Protein AF-A0A9D0YGA4-F1 (afdb_monomer)

Sequence (147 aa):
MKQFTLVFFCALLLTGCNDEKNQYQEYVFNLMKSDQDLIDYSLDPDETTQCIVDTSGKKMPGLFSWDPRRAPIYMGYTDLIKFKLYVSELSGHAAEKDDPNKKLSTLRETFGSAQALADAHRNFSESVLACFESLTSKTDPDNERLL

Foldseek 3Di:
DPVVVVVVVVVVVQPLQVVLLVLLLVLQLVLLVPDVLCVVLVPDSNQLSVQLSVQLQVPDDDPDSSGNVCSLVSVLSSLVSVLVVVVVVVVVPDDDDDDNVVSVVVSCVSLPHPVSSVVSVVSSVVSSVVSSVVRSCVVDPVNVVVD

pLDDT: mean 83.73, std 16.06, range [41.56, 98.12]

Radius of gyration: 18.67 Å; Cα contacts (8 Å, |Δi|>4): 99; chains: 1; bounding box: 53×41×50 Å

Solvent-accessible surface area (backbone atoms only — not comparable to full-atom values): 8342 Å² total; per-residue (Å²): 143,72,70,67,65,57,57,57,57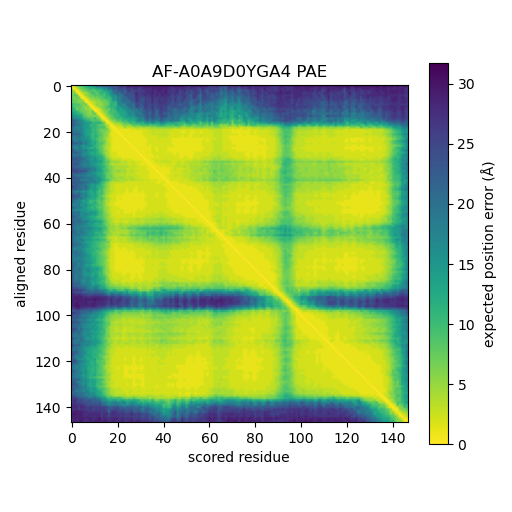,58,59,64,69,66,55,74,35,56,56,33,48,50,51,27,42,53,47,44,34,58,50,47,70,71,35,63,65,42,60,76,68,68,53,59,54,67,63,50,31,51,42,26,51,53,49,32,50,72,75,47,77,65,94,51,96,82,34,66,78,32,25,67,53,29,46,44,51,35,52,52,45,54,48,51,52,53,53,61,50,47,76,69,82,72,64,91,85,74,61,69,67,58,54,51,50,53,48,25,58,67,47,72,30,68,64,49,38,50,52,51,51,48,44,45,52,54,18,47,51,53,36,51,56,57,51,53,59,68,69,36,73,76,57,68,76,77,115

Secondary structure (DSSP, 8-state):
--SHHHHHHHHHTTSTTHHHHHHHHHHHHHHHHT-HHHHHTT--HHHHHHHHHHHHHHTSSSSSTT-GGGHHHHHHHHHHHHHHHHHHHHTTS---SS-HHHHHHHHHHHTSSHHHHHHHHHHHHHHHHHHHHHHHHHH-TTTGGG-

Structure (mmCIF, N/CA/C/O backbone):
data_AF-A0A9D0YGA4-F1
#
_entry.id   AF-A0A9D0YGA4-F1
#
loop_
_atom_site.group_PDB
_atom_site.id
_atom_site.type_symbol
_atom_site.label_atom_id
_atom_site.label_alt_id
_atom_site.label_comp_id
_atom_site.label_asym_id
_atom_site.label_entity_id
_atom_site.label_seq_id
_atom_site.pdbx_PDB_ins_code
_atom_site.Cartn_x
_atom_site.Cartn_y
_atom_site.Cartn_z
_atom_site.occupancy
_atom_site.B_iso_or_equiv
_atom_site.auth_seq_id
_atom_site.auth_comp_id
_atom_site.auth_asym_id
_atom_site.auth_atom_id
_atom_site.pdbx_PDB_model_num
ATOM 1 N N . MET A 1 1 ? -34.026 26.755 -18.327 1.00 45.66 1 MET A N 1
ATOM 2 C CA . MET A 1 1 ? -32.804 26.783 -17.486 1.00 45.66 1 MET A CA 1
ATOM 3 C C . MET A 1 1 ? -32.947 25.910 -16.226 1.00 45.66 1 MET A C 1
ATOM 5 O O . MET A 1 1 ? -32.704 26.378 -15.127 1.00 45.66 1 MET A O 1
ATOM 9 N N . LYS A 1 2 ? -33.361 24.640 -16.360 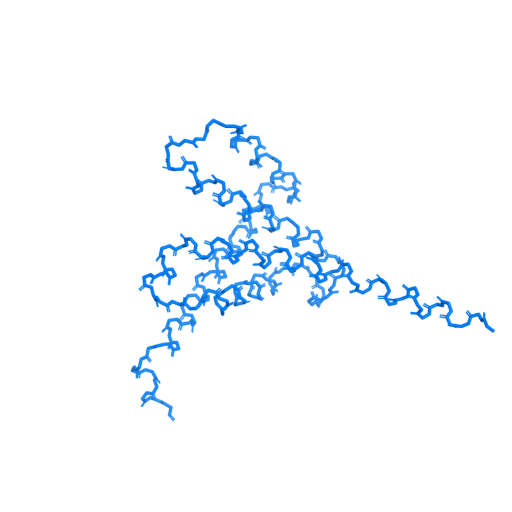1.00 48.5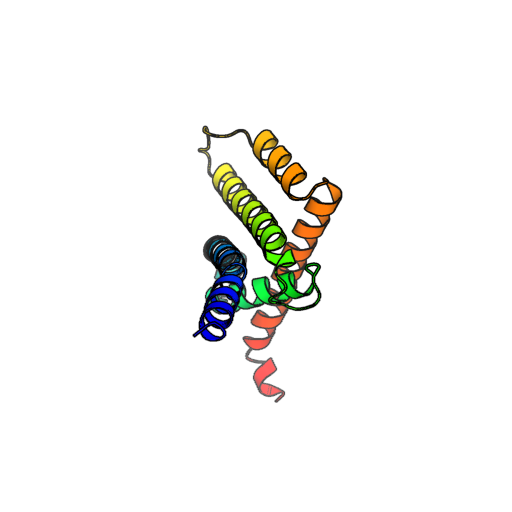3 2 LYS A N 1
ATOM 10 C CA . LYS A 1 2 ? -33.418 23.667 -15.241 1.00 48.53 2 LYS A CA 1
ATOM 11 C C . LYS A 1 2 ? -32.622 22.383 -15.514 1.00 48.53 2 LYS A C 1
ATOM 13 O O . LYS A 1 2 ? -32.431 21.583 -14.612 1.00 48.53 2 LYS A O 1
ATOM 18 N N . GLN A 1 3 ? -32.156 22.199 -16.753 1.00 53.31 3 GLN A N 1
ATOM 19 C CA . GLN A 1 3 ? -31.429 20.999 -17.177 1.00 53.31 3 GLN A CA 1
ATOM 20 C C . GLN A 1 3 ? -29.906 21.138 -17.019 1.00 53.31 3 GLN A C 1
ATOM 22 O O . GLN A 1 3 ? -29.229 20.140 -16.815 1.00 53.31 3 GLN A O 1
ATOM 27 N N . PHE A 1 4 ? -29.369 22.365 -17.014 1.00 57.38 4 PHE A N 1
ATOM 28 C CA . PHE A 1 4 ? -27.931 22.597 -16.815 1.00 57.38 4 PHE A CA 1
ATOM 29 C C . PHE A 1 4 ? -27.475 22.410 -15.361 1.00 57.38 4 PHE A C 1
ATOM 31 O O . PHE A 1 4 ? -26.324 22.057 -15.125 1.00 57.38 4 PHE A O 1
ATOM 38 N N . THR A 1 5 ? -28.368 22.577 -14.382 1.00 58.50 5 THR A N 1
ATOM 39 C CA . THR A 1 5 ? -28.022 22.440 -12.958 1.00 58.50 5 THR A CA 1
ATOM 40 C C . THR A 1 5 ? -27.739 20.988 -12.563 1.00 58.50 5 THR A C 1
ATOM 42 O O . THR A 1 5 ? -26.927 20.739 -11.680 1.00 58.50 5 THR A O 1
ATOM 45 N N . L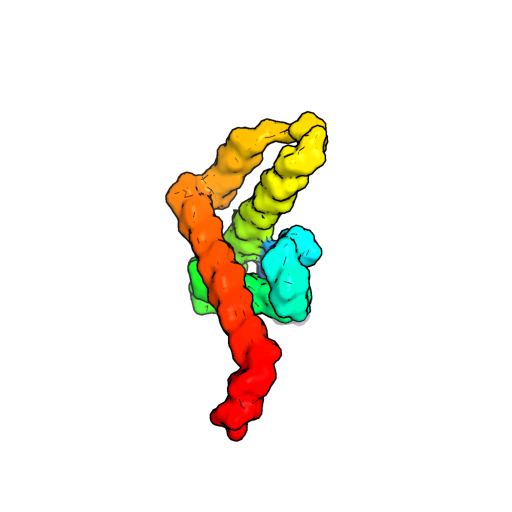EU A 1 6 ? -28.368 20.022 -13.242 1.00 56.28 6 LEU A N 1
ATOM 46 C CA . LEU A 1 6 ? -28.208 18.599 -12.933 1.00 56.28 6 LEU A CA 1
ATOM 47 C C . LEU A 1 6 ? -26.875 18.041 -13.464 1.00 56.28 6 LEU A C 1
ATOM 49 O O . LEU A 1 6 ? -26.250 17.213 -12.812 1.00 56.28 6 LEU A O 1
ATOM 53 N N . VAL A 1 7 ? -26.397 18.558 -14.601 1.00 60.88 7 VAL A N 1
ATOM 54 C CA . VAL A 1 7 ? -25.124 18.142 -15.218 1.00 60.88 7 VAL A CA 1
ATOM 55 C C . VAL A 1 7 ? -23.918 18.590 -14.384 1.00 60.88 7 VAL A C 1
ATOM 57 O O . VAL A 1 7 ? -22.963 17.834 -14.231 1.00 60.88 7 VAL A O 1
ATOM 60 N N . PHE A 1 8 ? -23.975 19.781 -13.779 1.00 58.84 8 PHE A N 1
ATOM 61 C CA . PHE A 1 8 ? -22.884 20.294 -12.941 1.00 58.84 8 PHE A CA 1
ATOM 62 C C . PHE A 1 8 ? -22.761 19.541 -11.603 1.00 58.84 8 PHE A C 1
ATOM 64 O O . PHE A 1 8 ? -21.658 19.317 -11.113 1.00 58.84 8 PHE A O 1
ATOM 71 N N . PHE A 1 9 ? -23.885 19.088 -11.037 1.00 57.66 9 PHE A N 1
ATOM 72 C CA . PHE A 1 9 ? -23.891 18.314 -9.793 1.00 57.66 9 PHE A CA 1
ATOM 73 C C . PHE A 1 9 ? -23.363 16.883 -9.996 1.00 57.66 9 PHE A C 1
ATOM 75 O O . PHE A 1 9 ? -22.658 16.363 -9.138 1.00 57.66 9 PHE A O 1
ATOM 82 N N . CYS A 1 10 ? -23.622 16.267 -11.156 1.00 58.84 10 CYS A N 1
ATOM 83 C CA . CYS A 1 10 ? -23.051 14.961 -11.501 1.00 58.84 10 CYS A CA 1
ATOM 84 C C . CYS A 1 10 ? -21.529 15.006 -11.723 1.00 58.84 10 CYS A C 1
ATOM 86 O O . CYS A 1 10 ? -20.853 14.033 -11.407 1.00 58.84 10 CYS A O 1
ATOM 88 N N . ALA A 1 11 ? -20.979 16.119 -12.223 1.00 58.97 11 ALA A N 1
ATOM 89 C CA . ALA A 1 11 ? -19.537 16.259 -12.441 1.00 58.97 11 ALA A CA 1
ATOM 90 C C . ALA A 1 11 ? -18.733 16.341 -11.126 1.00 58.97 11 ALA A C 1
ATOM 92 O O . ALA A 1 11 ? -17.627 15.814 -11.052 1.00 58.97 11 ALA A O 1
ATOM 93 N N . LEU A 1 12 ? -19.303 16.939 -10.074 1.00 57.38 12 LEU A N 1
ATOM 94 C CA . LEU A 1 12 ? -18.664 17.057 -8.754 1.00 57.38 12 LEU A CA 1
ATOM 95 C C . LEU A 1 12 ? -18.644 15.739 -7.962 1.00 57.38 12 LEU A C 1
ATOM 97 O O . LEU A 1 12 ? -17.845 15.587 -7.046 1.00 57.38 12 LEU A O 1
ATOM 101 N N . LEU A 1 13 ? -19.495 14.771 -8.314 1.00 54.88 13 LEU A N 1
ATOM 102 C CA . LEU A 1 13 ? -19.515 13.452 -7.669 1.00 54.88 13 LEU A CA 1
ATOM 103 C C . LEU A 1 13 ? -18.443 12.497 -8.218 1.00 54.88 13 LEU A C 1
ATOM 105 O O . LEU A 1 13 ? -18.215 11.444 -7.631 1.00 54.88 13 LEU A O 1
ATOM 109 N N . LEU A 1 14 ? -17.788 12.846 -9.330 1.00 53.06 14 LEU A N 1
ATOM 110 C CA . LEU A 1 14 ? -16.769 12.004 -9.967 1.00 53.06 14 LEU A CA 1
ATOM 111 C C . LEU A 1 14 ? -15.350 12.250 -9.431 1.00 53.06 14 LEU A C 1
ATOM 113 O O . LEU A 1 14 ? -14.455 11.467 -9.737 1.00 53.06 14 LEU A O 1
ATOM 117 N N . THR A 1 15 ? -15.120 13.310 -8.648 1.00 56.38 15 THR A N 1
ATOM 118 C CA . THR A 1 15 ? -13.775 13.646 -8.145 1.00 56.38 15 THR A CA 1
ATOM 119 C C . THR A 1 15 ? -13.404 12.906 -6.856 1.00 56.38 15 THR A C 1
ATOM 121 O O . THR A 1 15 ? -12.241 12.568 -6.677 1.00 56.38 15 THR A O 1
ATOM 124 N N . GLY A 1 16 ? -14.371 12.556 -6.002 1.00 56.12 16 GLY A N 1
ATOM 125 C CA . GLY A 1 16 ? -14.130 11.950 -4.677 1.00 56.12 16 GLY A CA 1
ATOM 126 C C . GLY A 1 16 ? -13.794 10.453 -4.666 1.00 56.12 16 GLY A C 1
ATOM 127 O O . GLY A 1 16 ? -14.241 9.739 -3.781 1.00 56.12 16 GLY A O 1
ATOM 128 N N . CYS A 1 17 ? -13.125 9.944 -5.700 1.00 63.62 17 CYS A N 1
ATOM 129 C CA . CYS A 1 17 ? -12.629 8.560 -5.718 1.00 63.62 17 CYS A CA 1
ATOM 130 C C . CYS A 1 17 ? -11.199 8.450 -6.251 1.00 63.62 17 CYS A C 1
ATOM 132 O O . CYS A 1 17 ? -10.461 7.525 -5.908 1.00 63.62 17 CYS A O 1
ATOM 134 N N . ASN A 1 18 ? -10.800 9.400 -7.103 1.00 76.69 18 ASN A N 1
ATOM 135 C CA . ASN A 1 18 ? -9.416 9.515 -7.542 1.00 76.69 18 ASN A CA 1
ATOM 136 C C . ASN A 1 18 ? -8.521 10.041 -6.420 1.00 76.69 18 ASN A C 1
ATOM 138 O O . ASN A 1 18 ? -7.372 9.618 -6.336 1.00 76.69 18 ASN A O 1
ATOM 142 N N . ASP A 1 19 ? -9.033 10.911 -5.550 1.00 87.56 19 ASP A N 1
ATOM 143 C CA . ASP A 1 19 ? -8.237 11.529 -4.490 1.00 87.56 19 ASP A CA 1
ATOM 144 C C . ASP A 1 19 ? -7.720 10.486 -3.484 1.00 87.56 19 ASP A C 1
ATOM 146 O O . ASP A 1 19 ? -6.537 10.485 -3.145 1.00 87.56 19 ASP A O 1
ATOM 150 N N . GLU A 1 20 ? -8.553 9.526 -3.073 1.00 92.69 20 GLU A N 1
ATOM 151 C CA . GLU A 1 20 ? -8.160 8.464 -2.143 1.00 92.69 20 GLU A CA 1
ATOM 152 C C . GLU A 1 20 ? -7.177 7.477 -2.781 1.00 92.69 20 GLU A C 1
ATOM 154 O O . GLU A 1 20 ? -6.225 7.049 -2.124 1.00 92.69 20 GLU A O 1
ATOM 159 N N . LYS A 1 21 ? -7.359 7.134 -4.069 1.00 93.50 21 LYS A N 1
ATOM 160 C CA . LYS A 1 21 ? -6.389 6.305 -4.806 1.00 93.50 21 LYS A CA 1
ATOM 161 C C . LYS A 1 21 ? -5.046 7.029 -4.938 1.00 93.50 21 LYS A C 1
ATOM 163 O O . LYS A 1 21 ? -4.007 6.405 -4.738 1.00 93.50 21 LYS A O 1
ATOM 168 N N . ASN A 1 22 ? -5.062 8.324 -5.248 1.00 93.81 22 ASN A N 1
ATOM 169 C CA . ASN A 1 22 ? -3.854 9.138 -5.381 1.00 93.81 22 ASN A CA 1
ATOM 170 C C . ASN A 1 22 ? -3.106 9.238 -4.051 1.00 93.81 22 ASN A C 1
ATOM 172 O O . ASN A 1 22 ? -1.893 9.053 -4.019 1.00 93.81 22 ASN A O 1
ATOM 176 N N . GLN A 1 23 ? -3.825 9.449 -2.947 1.00 95.12 23 GLN A N 1
ATOM 177 C CA . GLN A 1 23 ? -3.224 9.438 -1.617 1.00 95.12 23 GLN A CA 1
ATOM 178 C C . GLN A 1 23 ? -2.622 8.066 -1.289 1.00 95.12 23 GLN A C 1
ATOM 180 O O . GLN A 1 23 ? -1.500 7.987 -0.794 1.00 95.12 23 GLN A O 1
ATOM 185 N N . TYR A 1 24 ? -3.332 6.975 -1.590 1.00 96.88 24 TYR A N 1
ATOM 186 C CA . TYR A 1 24 ? -2.786 5.629 -1.419 1.00 96.88 24 TYR A CA 1
ATOM 187 C C . TYR A 1 24 ? -1.488 5.443 -2.219 1.00 96.88 24 TYR A C 1
ATOM 189 O O . TYR A 1 24 ? -0.489 4.975 -1.672 1.00 96.88 24 TYR A O 1
ATOM 197 N N . GLN A 1 25 ? -1.476 5.876 -3.481 1.00 97.56 25 GLN A N 1
ATOM 198 C CA . GLN A 1 25 ? -0.305 5.824 -4.351 1.00 97.56 25 GLN A CA 1
ATOM 199 C C . GLN A 1 25 ? 0.879 6.622 -3.795 1.00 97.56 25 GLN A C 1
ATOM 201 O O . GLN A 1 25 ? 1.993 6.108 -3.773 1.00 97.56 25 GLN A O 1
ATOM 206 N N . GLU A 1 26 ? 0.646 7.833 -3.293 1.00 97.44 26 GLU A N 1
ATOM 207 C CA . GLU A 1 26 ? 1.682 8.671 -2.679 1.00 97.44 26 GLU A CA 1
ATOM 208 C C . GLU A 1 26 ? 2.351 7.977 -1.482 1.00 97.44 26 GLU A C 1
ATOM 210 O O . GLU A 1 26 ? 3.576 7.970 -1.353 1.00 97.44 26 GLU A O 1
ATOM 215 N N . TYR A 1 27 ? 1.568 7.333 -0.613 1.00 97.50 27 TYR A N 1
ATOM 216 C CA . TYR A 1 27 ? 2.128 6.607 0.527 1.00 97.50 27 TYR A CA 1
ATOM 217 C C . TYR A 1 27 ? 2.868 5.333 0.115 1.00 97.50 27 TYR A C 1
ATOM 219 O O . TYR A 1 27 ? 3.903 5.027 0.710 1.00 97.50 27 TYR A O 1
ATOM 227 N N . VAL A 1 28 ? 2.380 4.603 -0.894 1.00 97.81 28 VAL A N 1
ATOM 228 C CA . VAL A 1 28 ? 3.111 3.454 -1.454 1.00 97.81 28 VAL A CA 1
ATOM 229 C C . VAL A 1 28 ? 4.444 3.913 -2.032 1.00 97.81 28 VAL A C 1
ATOM 231 O O . VAL A 1 28 ? 5.461 3.305 -1.721 1.00 97.81 28 VAL A O 1
ATOM 234 N N . PHE A 1 29 ? 4.465 5.016 -2.779 1.00 97.38 29 PHE A N 1
ATOM 235 C CA . PHE A 1 29 ? 5.695 5.592 -3.316 1.00 97.38 29 PHE A CA 1
ATOM 236 C C . PHE A 1 29 ? 6.708 5.920 -2.220 1.00 97.38 29 PHE A C 1
ATOM 238 O O . PHE A 1 29 ? 7.876 5.551 -2.322 1.00 97.38 29 PHE A O 1
ATOM 245 N N . ASN A 1 30 ? 6.259 6.561 -1.139 1.00 95.31 30 ASN A N 1
ATOM 246 C CA . ASN A 1 30 ? 7.126 6.884 -0.008 1.00 95.31 30 ASN A CA 1
ATOM 247 C C . ASN A 1 30 ? 7.692 5.626 0.665 1.00 95.31 30 ASN A C 1
ATOM 249 O O . ASN A 1 30 ? 8.873 5.602 1.001 1.00 95.31 30 ASN A O 1
ATOM 253 N N . LEU A 1 31 ? 6.878 4.575 0.822 1.00 94.44 31 LEU A N 1
ATOM 254 C CA . LEU A 1 31 ? 7.342 3.287 1.341 1.00 94.44 31 LEU A CA 1
ATOM 255 C C . LEU A 1 31 ? 8.393 2.660 0.414 1.00 94.44 31 LEU A C 1
ATOM 257 O O . LEU A 1 31 ? 9.467 2.294 0.881 1.00 94.44 31 LEU A O 1
ATOM 261 N N . MET A 1 32 ? 8.111 2.595 -0.888 1.00 94.31 32 MET A N 1
ATOM 262 C CA . MET A 1 32 ? 8.978 1.969 -1.891 1.00 94.31 32 MET A CA 1
ATOM 263 C C . MET A 1 32 ? 10.305 2.711 -2.077 1.00 94.31 32 MET A C 1
ATOM 265 O O . MET A 1 32 ? 11.345 2.082 -2.213 1.00 94.31 32 MET A O 1
ATOM 269 N N . LYS A 1 33 ? 10.313 4.044 -1.986 1.00 91.75 33 LYS A N 1
ATOM 270 C CA . LYS A 1 33 ? 11.549 4.842 -2.009 1.00 91.75 33 LYS A CA 1
ATOM 271 C C . LYS A 1 33 ? 12.548 4.490 -0.909 1.00 91.75 33 LYS A C 1
ATOM 273 O O . LYS A 1 33 ? 13.743 4.704 -1.089 1.00 91.75 33 LYS A O 1
ATOM 278 N N . SER A 1 34 ? 12.049 4.046 0.240 1.00 86.69 34 SER A N 1
ATOM 279 C CA . SER A 1 34 ? 12.869 3.623 1.378 1.00 86.69 34 SER A CA 1
ATOM 280 C C . SER A 1 34 ? 13.132 2.117 1.417 1.00 86.69 34 SER A C 1
ATOM 282 O O . SER A 1 34 ? 13.787 1.648 2.345 1.00 86.69 34 SER A O 1
ATOM 284 N N . ASP A 1 35 ? 12.598 1.361 0.459 1.00 89.56 35 ASP A N 1
ATOM 285 C CA . ASP A 1 35 ? 12.697 -0.093 0.438 1.00 89.56 35 ASP A CA 1
ATOM 286 C C . ASP A 1 35 ? 14.056 -0.532 -0.129 1.00 89.56 35 ASP A C 1
ATOM 288 O O . ASP A 1 35 ? 14.457 -0.111 -1.216 1.00 89.56 35 ASP A O 1
ATOM 292 N N . GLN A 1 36 ? 14.786 -1.355 0.628 1.00 89.19 36 GLN A N 1
ATOM 293 C CA . GLN A 1 36 ? 16.128 -1.796 0.246 1.00 89.19 36 GLN A CA 1
ATOM 294 C C . GLN A 1 36 ? 16.097 -2.722 -0.970 1.00 89.19 36 GLN A C 1
ATOM 296 O O . GLN A 1 36 ? 16.974 -2.608 -1.822 1.00 89.19 36 GLN A O 1
ATOM 301 N N . ASP A 1 37 ? 15.081 -3.582 -1.094 1.00 88.31 37 ASP A N 1
ATOM 302 C CA . ASP A 1 37 ? 14.995 -4.507 -2.222 1.00 88.31 37 ASP A CA 1
ATOM 303 C C . ASP A 1 37 ? 14.820 -3.711 -3.523 1.00 88.31 37 ASP A C 1
ATOM 305 O O . ASP A 1 37 ? 15.443 -4.016 -4.538 1.00 88.31 37 ASP A O 1
ATOM 309 N N . LEU A 1 38 ? 14.025 -2.634 -3.496 1.00 90.12 38 LEU A N 1
ATOM 310 C CA . LEU A 1 38 ? 13.855 -1.752 -4.654 1.00 90.12 38 LEU A CA 1
ATOM 311 C C . LEU A 1 38 ? 15.195 -1.163 -5.122 1.00 90.12 38 LEU A C 1
ATOM 313 O O . LEU A 1 38 ? 15.474 -1.133 -6.323 1.00 90.12 38 LEU A O 1
ATOM 317 N N . ILE A 1 39 ? 16.023 -0.716 -4.171 1.00 89.25 39 ILE A N 1
ATOM 318 C CA . ILE A 1 39 ? 17.357 -0.157 -4.427 1.00 89.25 39 ILE A CA 1
ATOM 319 C C . ILE A 1 39 ? 18.291 -1.236 -4.982 1.00 89.25 39 ILE A C 1
ATOM 321 O O . ILE A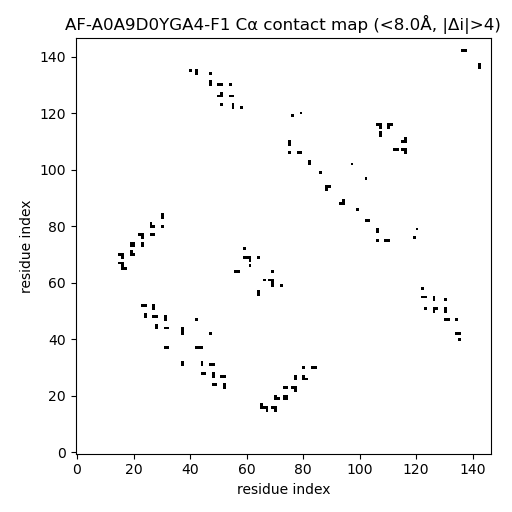 1 39 ? 18.957 -1.008 -5.994 1.00 89.25 39 ILE A O 1
ATOM 325 N N . ASP A 1 40 ? 18.318 -2.411 -4.355 1.00 90.31 40 ASP A N 1
ATOM 326 C CA . ASP A 1 40 ? 19.215 -3.509 -4.717 1.00 90.31 40 ASP A CA 1
ATOM 327 C C . ASP A 1 40 ? 18.925 -4.040 -6.129 1.00 90.31 40 ASP A C 1
ATOM 329 O O . ASP A 1 40 ? 19.853 -4.324 -6.889 1.00 90.31 40 ASP A O 1
ATOM 333 N N . TYR A 1 41 ? 17.649 -4.093 -6.521 1.00 87.69 41 TYR A N 1
ATOM 334 C CA . TYR A 1 41 ? 17.227 -4.480 -7.870 1.00 87.69 41 TYR A CA 1
ATOM 335 C C . TYR A 1 41 ? 17.208 -3.321 -8.879 1.00 87.69 41 TYR A C 1
ATOM 337 O O . TYR A 1 41 ? 16.877 -3.544 -10.042 1.00 87.69 41 TYR A O 1
ATOM 345 N N . SER A 1 42 ? 17.578 -2.097 -8.476 1.00 90.12 42 SER A N 1
ATOM 346 C CA . SER A 1 42 ? 17.575 -0.902 -9.339 1.00 90.12 42 SER A CA 1
ATOM 347 C C . SER A 1 42 ? 16.239 -0.670 -10.061 1.00 90.12 42 SER A C 1
ATOM 349 O O . SER A 1 42 ? 16.214 -0.235 -11.215 1.00 90.12 42 SER A O 1
ATOM 351 N N . LEU A 1 43 ? 15.123 -0.978 -9.395 1.00 91.44 43 LEU A N 1
ATOM 352 C CA . LEU A 1 43 ? 13.792 -0.802 -9.973 1.00 91.44 43 LEU A CA 1
ATOM 353 C C . LEU A 1 43 ? 13.370 0.668 -9.914 1.00 91.44 43 LEU A C 1
ATOM 355 O O . LEU A 1 43 ? 13.685 1.387 -8.965 1.00 91.44 43 LEU A O 1
ATOM 359 N N . ASP A 1 44 ? 12.613 1.113 -10.917 1.00 93.38 44 ASP A N 1
ATOM 360 C CA . ASP A 1 44 ? 12.067 2.467 -10.931 1.00 93.38 44 ASP A CA 1
ATOM 361 C C . ASP A 1 44 ? 10.965 2.622 -9.855 1.00 93.38 44 ASP A C 1
ATOM 363 O O . ASP A 1 44 ? 10.004 1.837 -9.842 1.00 93.38 44 ASP A O 1
ATOM 367 N N . PRO A 1 45 ? 11.068 3.607 -8.937 1.00 93.31 45 PRO A N 1
ATOM 368 C CA . PRO A 1 45 ? 10.083 3.796 -7.875 1.00 93.31 45 PRO A CA 1
ATOM 369 C C . PRO A 1 45 ? 8.674 4.118 -8.379 1.00 93.31 45 PRO A C 1
ATOM 371 O O . PRO A 1 45 ? 7.701 3.689 -7.752 1.00 93.31 45 PRO A O 1
ATOM 374 N N . ASP A 1 46 ? 8.542 4.859 -9.481 1.00 95.25 46 ASP A N 1
ATOM 375 C CA . ASP A 1 46 ? 7.244 5.247 -10.033 1.00 95.25 46 ASP A CA 1
ATOM 376 C C . ASP A 1 46 ? 6.560 4.044 -10.700 1.00 95.25 46 ASP A C 1
ATOM 378 O O . ASP A 1 46 ? 5.404 3.741 -10.383 1.00 95.25 46 ASP A O 1
ATOM 382 N N . GLU A 1 47 ? 7.280 3.292 -11.540 1.00 95.62 47 GLU A N 1
ATOM 383 C CA . GLU A 1 47 ? 6.768 2.081 -12.196 1.00 95.62 47 GLU A CA 1
ATOM 384 C C . GLU A 1 47 ? 6.397 1.004 -11.166 1.00 95.62 47 GLU A C 1
ATOM 386 O O . GLU A 1 47 ? 5.316 0.405 -11.234 1.00 95.62 47 GLU A O 1
ATOM 391 N N . THR A 1 48 ? 7.249 0.803 -10.158 1.00 96.12 48 THR A N 1
ATOM 392 C CA . THR A 1 48 ? 6.997 -0.153 -9.072 1.00 96.12 48 THR A CA 1
ATOM 393 C C . THR A 1 48 ? 5.751 0.233 -8.280 1.00 96.12 48 THR A C 1
ATOM 395 O O . THR A 1 48 ? 4.860 -0.594 -8.064 1.00 96.12 48 THR A O 1
ATOM 398 N N . THR A 1 49 ? 5.632 1.509 -7.906 1.00 97.75 49 THR A N 1
ATOM 399 C CA . THR A 1 49 ? 4.462 2.031 -7.190 1.00 97.75 49 THR A CA 1
ATOM 400 C C . THR A 1 49 ? 3.185 1.841 -7.999 1.00 97.75 49 THR A C 1
ATOM 402 O O . THR A 1 49 ? 2.191 1.333 -7.471 1.00 97.75 49 THR A O 1
ATOM 405 N N . GLN A 1 50 ? 3.199 2.221 -9.278 1.00 97.06 50 GLN A N 1
ATOM 406 C CA . GLN A 1 50 ? 2.037 2.091 -10.149 1.00 97.06 50 GLN A CA 1
ATOM 407 C C . GLN A 1 50 ? 1.605 0.627 -10.272 1.00 97.06 50 GLN A C 1
ATOM 409 O O . GLN A 1 50 ? 0.421 0.316 -10.112 1.00 97.06 50 GLN A O 1
ATOM 414 N N . CYS A 1 51 ? 2.565 -0.283 -10.468 1.00 97.38 51 CYS A N 1
ATOM 415 C CA . CYS A 1 51 ? 2.295 -1.713 -10.509 1.00 97.38 51 CYS A CA 1
ATOM 416 C C . CYS A 1 51 ? 1.622 -2.201 -9.218 1.00 97.38 51 CYS A C 1
ATOM 418 O O . CYS A 1 51 ? 0.606 -2.903 -9.279 1.00 97.38 51 CYS A O 1
ATOM 420 N N . ILE A 1 52 ? 2.146 -1.818 -8.049 1.00 97.94 52 ILE A N 1
ATOM 421 C CA . ILE A 1 52 ? 1.621 -2.256 -6.750 1.00 97.94 52 ILE A CA 1
ATOM 422 C C . ILE A 1 52 ? 0.201 -1.736 -6.533 1.00 97.94 52 ILE A C 1
ATOM 424 O O . ILE A 1 52 ? -0.683 -2.501 -6.136 1.00 97.94 52 ILE A O 1
ATOM 428 N N . VAL A 1 53 ? -0.047 -0.453 -6.804 1.00 97.00 53 VAL A N 1
ATOM 429 C CA . VAL A 1 53 ? -1.363 0.179 -6.627 1.00 97.00 53 VAL A CA 1
ATOM 430 C C . VAL A 1 53 ? -2.405 -0.450 -7.547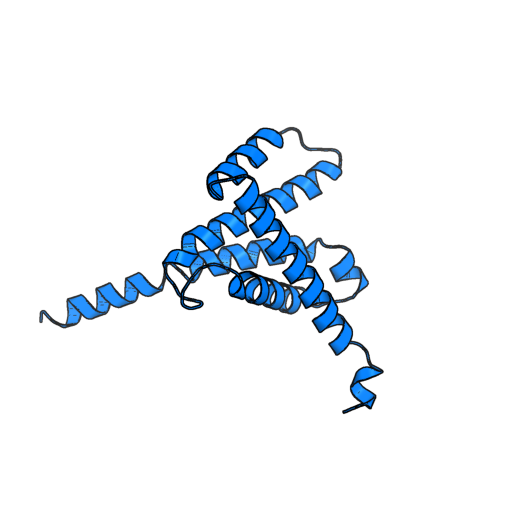 1.00 97.00 53 VAL A C 1
ATOM 432 O O . VAL A 1 53 ? -3.531 -0.722 -7.120 1.00 97.00 53 VAL A O 1
ATOM 435 N N . ASP A 1 54 ? -2.044 -0.731 -8.797 1.00 95.56 54 ASP A N 1
ATOM 436 C CA . ASP A 1 54 ? -2.961 -1.358 -9.743 1.00 95.56 54 ASP A CA 1
ATOM 437 C C . ASP A 1 54 ? -3.193 -2.841 -9.418 1.00 95.56 54 ASP A C 1
ATOM 439 O O . ASP A 1 54 ? -4.329 -3.319 -9.498 1.00 95.56 54 ASP A O 1
ATOM 443 N N . THR A 1 55 ? -2.160 -3.575 -8.999 1.00 97.00 55 THR A N 1
ATOM 444 C CA . THR A 1 55 ? -2.263 -5.001 -8.644 1.00 97.00 55 THR A CA 1
ATOM 445 C C . THR A 1 55 ? -3.071 -5.207 -7.367 1.00 97.00 55 THR A C 1
ATOM 447 O O . THR A 1 55 ? -4.035 -5.978 -7.367 1.00 97.00 55 THR A O 1
ATOM 450 N N . SER A 1 56 ? -2.762 -4.454 -6.311 1.00 96.69 56 SER A N 1
ATOM 451 C CA . SER A 1 56 ? -3.521 -4.492 -5.057 1.00 96.69 56 SER A CA 1
ATOM 452 C C . SER A 1 56 ? -4.953 -4.002 -5.267 1.00 96.69 56 SER A C 1
ATOM 454 O O . SER A 1 56 ? -5.900 -4.609 -4.761 1.00 96.69 56 SER A O 1
ATOM 456 N N . GLY A 1 57 ? -5.132 -2.965 -6.091 1.00 94.19 57 GLY A N 1
ATOM 457 C CA . GLY A 1 57 ? -6.426 -2.434 -6.486 1.00 94.19 57 GLY A CA 1
ATOM 458 C C . GLY A 1 57 ? -7.315 -3.468 -7.180 1.00 94.19 57 GLY A C 1
ATOM 459 O O . GLY A 1 57 ? -8.507 -3.542 -6.878 1.00 94.19 57 GLY A O 1
ATOM 460 N N . LYS A 1 58 ? -6.788 -4.310 -8.073 1.00 93.12 58 LYS A N 1
ATOM 461 C CA . LYS A 1 58 ? -7.593 -5.350 -8.753 1.00 93.12 58 LYS A CA 1
ATOM 462 C C . LYS A 1 58 ? -8.254 -6.334 -7.783 1.00 93.12 58 LYS A C 1
ATOM 464 O O . LYS A 1 58 ? -9.321 -6.853 -8.091 1.00 93.12 58 LYS A O 1
ATOM 469 N N . LYS A 1 59 ? -7.645 -6.561 -6.617 1.00 91.50 59 LYS A N 1
ATOM 470 C CA . LYS A 1 59 ? -8.148 -7.460 -5.566 1.00 91.50 59 LYS A CA 1
ATOM 471 C C . LYS A 1 59 ? -9.050 -6.754 -4.537 1.00 91.50 59 LYS A C 1
ATOM 473 O O . LYS A 1 59 ? -9.617 -7.416 -3.672 1.00 91.50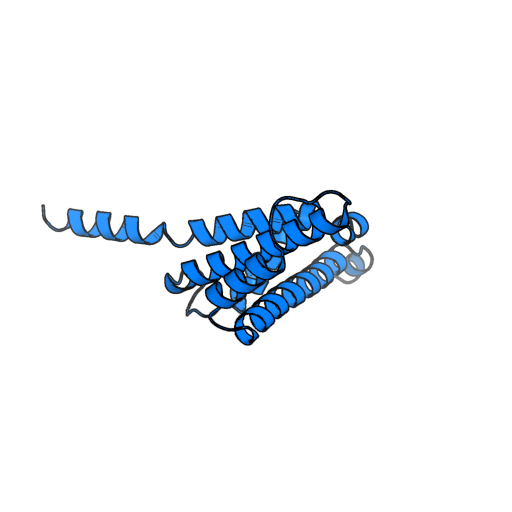 59 LYS A O 1
ATOM 478 N N . MET A 1 60 ? -9.211 -5.430 -4.617 1.00 91.88 60 MET A N 1
ATOM 479 C CA . MET A 1 60 ? -10.124 -4.686 -3.741 1.00 91.88 60 MET A CA 1
ATOM 480 C C . MET A 1 60 ? -11.591 -4.877 -4.161 1.00 91.88 60 MET A C 1
ATOM 482 O O . MET A 1 60 ? -11.884 -4.843 -5.361 1.00 91.88 60 MET A O 1
ATOM 486 N N . PRO A 1 61 ? -12.530 -4.999 -3.201 1.00 89.38 61 PRO A N 1
ATOM 487 C CA . PRO A 1 61 ? -13.949 -5.106 -3.513 1.00 89.38 61 PRO A CA 1
ATOM 488 C C . PRO A 1 61 ? -14.472 -3.878 -4.271 1.00 89.38 61 PRO A C 1
ATOM 490 O O . PRO A 1 61 ? -14.138 -2.739 -3.959 1.00 89.38 61 PRO A O 1
ATOM 493 N N . GLY A 1 62 ? -15.319 -4.121 -5.269 1.00 86.94 62 GLY A N 1
ATOM 494 C CA . GLY A 1 62 ? -15.905 -3.105 -6.143 1.00 86.94 62 GLY A CA 1
ATOM 495 C C . GLY A 1 62 ? -16.227 -3.698 -7.513 1.00 86.94 62 GLY A C 1
ATOM 496 O O . GLY A 1 62 ? -15.708 -4.753 -7.868 1.00 86.94 62 GLY A O 1
ATOM 497 N N . LEU A 1 63 ? -17.103 -3.049 -8.280 1.00 83.12 63 LEU A N 1
ATOM 498 C CA . LEU A 1 63 ? -17.473 -3.527 -9.622 1.00 83.12 63 LEU A CA 1
ATOM 499 C C . LEU A 1 63 ? -16.479 -3.082 -10.703 1.00 83.12 63 LEU A C 1
ATOM 501 O O . LEU A 1 63 ? -16.316 -3.760 -11.712 1.00 83.12 63 LEU A O 1
ATOM 505 N N . PHE A 1 64 ? -15.830 -1.938 -10.499 1.00 84.06 64 PHE A N 1
ATOM 506 C CA . PHE A 1 64 ? -14.863 -1.331 -11.416 1.00 84.06 64 PHE A CA 1
ATOM 507 C C . PHE A 1 64 ? -13.888 -0.440 -10.631 1.00 84.06 64 PHE A C 1
ATOM 509 O O . PHE A 1 64 ? -14.084 -0.187 -9.442 1.00 84.06 64 PHE A O 1
ATOM 516 N N . SER A 1 65 ? -12.810 0.020 -11.269 1.00 76.56 65 SER A N 1
ATOM 517 C CA . SER A 1 65 ? -11.718 0.747 -10.600 1.00 76.56 65 SER A CA 1
ATOM 518 C C . SER A 1 65 ? -12.125 2.111 -10.027 1.00 76.56 65 SER A C 1
ATOM 520 O O . SER A 1 65 ? -11.571 2.514 -9.012 1.00 76.56 65 SER A O 1
ATOM 522 N N . TRP A 1 66 ? -13.113 2.780 -10.625 1.00 76.31 66 TRP A N 1
ATOM 523 C CA . TRP A 1 66 ? -13.684 4.058 -10.166 1.00 76.31 66 TRP A CA 1
ATOM 524 C C . TRP A 1 66 ? -14.977 3.893 -9.341 1.00 76.31 66 TRP A C 1
ATOM 526 O O . TRP A 1 66 ? -15.800 4.804 -9.271 1.00 76.31 66 TRP A O 1
ATOM 536 N N . ASP A 1 67 ? -15.215 2.708 -8.769 1.00 85.25 67 ASP A N 1
ATOM 537 C CA . ASP A 1 67 ? -16.385 2.465 -7.919 1.00 85.25 67 ASP A CA 1
ATOM 538 C C . ASP A 1 67 ? -16.290 3.321 -6.643 1.00 85.25 67 ASP A C 1
ATOM 540 O O . ASP A 1 67 ? -15.332 3.140 -5.890 1.00 85.25 67 ASP A O 1
ATOM 544 N N . PRO A 1 68 ? -17.271 4.201 -6.349 1.00 84.00 68 PRO A N 1
ATOM 545 C CA . PRO A 1 68 ? -17.235 5.101 -5.191 1.00 84.00 68 PRO A CA 1
ATOM 546 C C . PRO A 1 68 ? -17.059 4.369 -3.857 1.00 84.00 68 PRO A C 1
ATOM 548 O O . PRO A 1 68 ? -16.520 4.916 -2.899 1.00 84.00 68 PRO A O 1
ATOM 551 N N . ARG A 1 69 ? -17.460 3.095 -3.787 1.00 87.50 69 ARG A N 1
ATOM 552 C CA . ARG A 1 69 ? -17.294 2.257 -2.593 1.00 87.50 69 ARG A CA 1
ATOM 553 C C . ARG A 1 69 ? -15.834 1.890 -2.319 1.00 87.50 69 ARG A C 1
ATOM 555 O O . ARG A 1 69 ? -15.540 1.377 -1.244 1.00 87.50 69 ARG A O 1
ATOM 562 N N . ARG A 1 70 ? -14.925 2.152 -3.264 1.00 90.62 70 ARG A N 1
ATOM 563 C CA . ARG A 1 70 ? -13.486 1.909 -3.126 1.00 90.62 70 ARG A CA 1
ATOM 564 C C . ARG A 1 70 ? -12.754 3.028 -2.400 1.00 90.62 70 ARG A C 1
ATOM 566 O O . ARG A 1 70 ? -11.706 2.739 -1.837 1.00 90.62 70 ARG A O 1
ATOM 573 N N . ALA A 1 71 ? -13.306 4.240 -2.327 1.00 90.56 71 ALA A N 1
ATOM 574 C CA . ALA A 1 71 ? -12.720 5.343 -1.558 1.00 90.56 71 ALA A CA 1
ATOM 575 C C . ALA A 1 71 ? -12.356 4.948 -0.105 1.00 90.56 71 ALA A C 1
ATOM 577 O O . ALA A 1 71 ? -11.176 5.015 0.246 1.00 90.56 71 ALA A O 1
ATOM 578 N N . PRO A 1 72 ? -13.279 4.417 0.728 1.00 91.31 72 PRO A N 1
ATOM 579 C CA . PRO A 1 72 ? -12.931 3.992 2.089 1.00 91.31 72 PRO A CA 1
ATOM 580 C C . PRO A 1 72 ? -11.948 2.810 2.128 1.00 91.31 72 PRO A C 1
ATOM 582 O O . PRO A 1 72 ? -11.190 2.671 3.085 1.00 91.31 72 PRO A O 1
ATOM 585 N N . ILE A 1 73 ? -11.922 1.968 1.089 1.00 94.00 73 ILE A N 1
ATOM 586 C CA . ILE A 1 73 ? -10.964 0.858 0.986 1.00 94.00 73 ILE A CA 1
ATOM 587 C C . ILE A 1 73 ? -9.558 1.411 0.748 1.00 94.00 73 ILE A C 1
ATOM 589 O O . ILE A 1 73 ? -8.624 1.011 1.439 1.00 94.00 73 ILE A O 1
ATOM 593 N N . TYR A 1 74 ? -9.408 2.362 -0.178 1.00 95.06 74 TYR A N 1
ATOM 594 C CA . TYR A 1 74 ? -8.141 3.047 -0.413 1.00 95.06 74 TYR A CA 1
ATOM 595 C C . TYR A 1 74 ? -7.648 3.759 0.843 1.00 95.06 74 TYR A C 1
ATOM 597 O O . TYR A 1 74 ? -6.480 3.616 1.184 1.00 95.06 74 TYR A O 1
ATOM 605 N N . MET A 1 75 ? -8.530 4.428 1.589 1.00 94.38 75 MET A N 1
ATOM 606 C CA . MET A 1 75 ? -8.165 5.027 2.877 1.00 94.38 75 MET A CA 1
ATOM 607 C C . MET A 1 75 ? -7.654 3.987 3.887 1.00 94.38 75 MET A C 1
ATOM 609 O O . MET A 1 75 ? -6.621 4.208 4.515 1.00 94.38 75 MET A O 1
ATOM 613 N N . GLY A 1 76 ? -8.308 2.827 3.999 1.00 95.56 76 GLY A N 1
ATOM 614 C CA . GLY A 1 76 ? -7.828 1.743 4.862 1.00 95.56 76 GLY A CA 1
ATOM 615 C C . GLY A 1 76 ? -6.444 1.229 4.455 1.00 95.56 76 GLY A C 1
ATOM 616 O O . GLY A 1 76 ? -5.576 1.021 5.303 1.00 95.56 76 GLY A O 1
ATOM 617 N N . TYR A 1 77 ? -6.196 1.078 3.151 1.00 97.25 77 TYR A N 1
ATOM 618 C CA . TYR A 1 77 ? -4.869 0.715 2.646 1.00 97.25 77 TYR A CA 1
ATOM 619 C C . TYR A 1 77 ? -3.836 1.811 2.913 1.00 97.25 77 TYR A C 1
ATOM 621 O O . TYR A 1 77 ? -2.727 1.499 3.337 1.00 97.25 77 TYR A O 1
ATOM 629 N N . THR A 1 78 ? -4.190 3.084 2.748 1.00 97.00 78 THR A N 1
ATOM 630 C CA . THR A 1 78 ? -3.336 4.218 3.118 1.00 97.00 78 THR A CA 1
ATOM 631 C C . THR A 1 78 ? -2.913 4.141 4.586 1.00 97.00 78 THR A C 1
ATOM 633 O O . THR A 1 78 ? -1.728 4.286 4.891 1.00 97.00 78 THR A O 1
ATOM 636 N N . ASP A 1 79 ? -3.840 3.856 5.502 1.00 95.69 79 ASP A N 1
ATOM 637 C CA . ASP A 1 79 ? -3.530 3.721 6.930 1.00 95.69 79 ASP A CA 1
ATOM 638 C C . ASP A 1 79 ? -2.628 2.514 7.222 1.00 95.69 79 ASP A C 1
ATOM 640 O O . ASP A 1 79 ? -1.722 2.601 8.056 1.00 95.69 79 ASP A O 1
ATOM 644 N N . LEU A 1 80 ? -2.801 1.412 6.486 1.00 96.69 80 LEU A N 1
ATOM 645 C CA . LEU A 1 80 ? -1.896 0.263 6.546 1.00 96.69 80 LEU A CA 1
ATOM 646 C C . LEU A 1 80 ? -0.468 0.645 6.119 1.00 96.69 80 LEU A C 1
ATOM 648 O O . LEU A 1 80 ? 0.490 0.226 6.771 1.00 96.69 80 LEU A O 1
ATOM 652 N N . ILE A 1 81 ? -0.303 1.438 5.055 1.00 96.75 81 ILE A N 1
ATOM 653 C CA . ILE A 1 81 ? 1.025 1.871 4.593 1.00 96.75 81 ILE A CA 1
ATOM 654 C C . ILE A 1 81 ? 1.664 2.858 5.568 1.00 96.75 81 ILE A C 1
ATOM 656 O O . ILE A 1 81 ? 2.832 2.697 5.915 1.00 96.75 81 ILE A O 1
ATOM 660 N N . LYS A 1 82 ? 0.898 3.821 6.091 1.00 93.94 82 LYS A N 1
ATOM 661 C CA . LYS A 1 82 ? 1.361 4.713 7.166 1.00 93.94 82 LYS A CA 1
ATOM 662 C C . LYS A 1 82 ? 1.849 3.926 8.380 1.00 93.94 82 LYS A C 1
ATOM 664 O O . LYS A 1 82 ? 2.878 4.264 8.956 1.00 93.94 82 LYS A O 1
ATOM 669 N N . PHE A 1 83 ? 1.130 2.868 8.761 1.00 93.31 83 PHE A N 1
ATOM 670 C CA . PHE A 1 83 ? 1.551 1.993 9.851 1.00 93.31 83 PHE A CA 1
ATOM 671 C C . PHE A 1 83 ? 2.857 1.255 9.525 1.00 93.31 83 PHE A C 1
ATOM 673 O O . PHE A 1 83 ? 3.738 1.208 10.377 1.00 93.31 83 PHE A O 1
ATOM 680 N N . LYS A 1 84 ? 3.019 0.729 8.301 1.00 91.94 84 LYS A N 1
ATOM 681 C CA . LYS A 1 84 ? 4.280 0.107 7.855 1.00 91.94 84 LYS A CA 1
ATOM 682 C C . LYS A 1 84 ? 5.457 1.084 7.939 1.00 91.94 84 LYS A C 1
ATOM 684 O O . LYS A 1 84 ? 6.456 0.738 8.554 1.00 91.94 84 LYS A O 1
ATOM 689 N N . LEU A 1 85 ? 5.309 2.300 7.406 1.00 90.50 85 LEU A N 1
ATOM 690 C CA . LEU A 1 85 ? 6.321 3.365 7.491 1.00 90.50 85 LEU A CA 1
ATOM 691 C C . LEU A 1 85 ? 6.709 3.665 8.945 1.00 90.50 85 LEU A C 1
ATOM 693 O O . LEU A 1 85 ? 7.883 3.632 9.297 1.00 90.50 85 LEU A O 1
ATOM 697 N N . TYR A 1 86 ? 5.712 3.858 9.808 1.00 87.88 86 TYR A N 1
ATOM 698 C CA . TYR A 1 86 ? 5.924 4.092 11.236 1.00 87.88 86 TYR A CA 1
ATOM 699 C C . TYR A 1 86 ? 6.690 2.947 11.925 1.00 87.88 86 TYR A C 1
ATOM 701 O O . TYR A 1 86 ? 7.574 3.195 12.743 1.00 87.88 86 TYR A O 1
ATOM 709 N N . VAL A 1 87 ? 6.383 1.685 11.598 1.00 86.06 87 VAL A N 1
ATOM 710 C CA . VAL A 1 87 ? 7.102 0.523 12.150 1.00 86.06 87 VAL A CA 1
ATOM 711 C C . VAL A 1 87 ? 8.541 0.448 11.632 1.00 86.06 87 VAL A C 1
ATOM 713 O O . VAL A 1 87 ? 9.436 0.131 12.414 1.00 86.06 87 VAL A O 1
ATOM 716 N N . SER A 1 88 ? 8.791 0.789 10.366 1.00 80.94 88 SER A N 1
ATOM 717 C CA . SER A 1 88 ? 10.151 0.860 9.812 1.00 80.94 88 SER A CA 1
ATOM 718 C C . SER A 1 88 ? 11.005 1.937 10.498 1.00 80.94 88 SER A C 1
ATOM 720 O O . SER A 1 88 ? 12.188 1.719 10.765 1.00 80.94 88 SER A O 1
ATOM 722 N N . GLU A 1 89 ? 10.412 3.078 10.858 1.00 79.69 89 GLU A N 1
ATOM 723 C CA . GLU A 1 89 ? 11.088 4.150 11.605 1.00 79.69 89 GLU A CA 1
ATOM 724 C C . GLU A 1 89 ? 11.398 3.746 13.059 1.00 79.69 89 GLU A C 1
ATOM 726 O O . GLU A 1 89 ? 12.470 4.061 13.583 1.00 79.69 89 GLU A O 1
ATOM 731 N N . LEU A 1 90 ? 10.500 2.991 13.707 1.00 71.56 90 LEU A N 1
ATOM 732 C CA . LEU A 1 90 ? 10.679 2.489 15.078 1.00 71.56 90 LEU A CA 1
ATOM 733 C C . LEU A 1 90 ? 11.918 1.596 15.240 1.00 71.56 90 LEU A C 1
ATOM 735 O O . LEU A 1 90 ? 12.572 1.646 16.284 1.00 71.56 90 LEU A O 1
ATOM 739 N N . SER A 1 91 ? 12.276 0.802 14.224 1.00 64.06 91 SER A N 1
ATOM 740 C CA . SER A 1 91 ? 13.503 -0.015 14.241 1.00 64.06 91 SER A CA 1
ATOM 741 C C . SER A 1 91 ? 14.801 0.813 14.301 1.00 64.06 91 SER A C 1
ATOM 743 O O . SER A 1 91 ? 15.860 0.273 14.623 1.00 64.06 91 SER A O 1
ATOM 745 N N . GLY A 1 92 ? 14.728 2.129 14.062 1.00 58.03 92 GLY A N 1
ATOM 746 C CA . GLY A 1 92 ? 15.855 3.064 13.975 1.00 58.03 92 GLY A CA 1
ATOM 747 C C . GLY A 1 92 ? 16.330 3.729 15.279 1.00 58.03 92 GLY A C 1
ATOM 748 O O . GLY A 1 92 ? 17.085 4.689 15.204 1.00 58.03 92 GLY A O 1
ATOM 749 N N . HIS A 1 93 ? 15.951 3.237 16.468 1.00 48.31 93 HIS A N 1
ATOM 750 C CA . HIS A 1 93 ? 16.431 3.708 17.794 1.00 48.31 93 HIS A CA 1
ATOM 751 C C . HIS A 1 93 ? 15.897 5.054 18.331 1.00 48.31 93 HIS A C 1
ATOM 753 O O . HIS A 1 93 ? 16.414 5.552 19.332 1.00 48.31 93 HIS A O 1
ATOM 759 N N . ALA A 1 94 ? 14.823 5.627 17.784 1.00 52.03 94 ALA A N 1
ATOM 760 C CA . ALA A 1 94 ? 14.174 6.775 18.427 1.00 52.03 94 ALA A CA 1
ATOM 761 C C . ALA A 1 94 ? 12.699 6.901 18.043 1.00 52.03 94 ALA A C 1
ATOM 763 O O . ALA A 1 94 ? 12.351 7.623 17.115 1.00 52.03 94 ALA A O 1
ATOM 764 N N . ALA A 1 95 ? 11.806 6.251 18.784 1.00 57.09 95 ALA A N 1
ATOM 765 C CA . ALA A 1 95 ? 10.392 6.595 18.698 1.00 57.09 95 ALA A CA 1
ATOM 766 C C . ALA A 1 95 ? 9.703 6.464 20.059 1.00 57.09 95 ALA A C 1
ATOM 768 O O . ALA A 1 95 ? 8.925 5.557 20.331 1.00 57.09 95 ALA A O 1
ATOM 769 N N . GLU A 1 96 ? 9.967 7.451 20.913 1.00 59.03 96 GLU A N 1
ATOM 770 C CA . GLU A 1 96 ? 8.954 7.946 21.841 1.00 59.03 96 GLU A CA 1
ATOM 771 C C . GLU A 1 96 ? 8.069 8.928 21.070 1.00 59.03 96 GLU A C 1
ATOM 773 O O . GLU A 1 96 ? 8.506 10.041 20.776 1.00 59.03 96 GLU A O 1
ATOM 778 N N . LYS A 1 97 ? 6.836 8.526 20.730 1.00 60.81 97 LYS A N 1
ATOM 779 C CA . LYS A 1 97 ? 5.713 9.478 20.598 1.00 60.81 97 LYS A CA 1
ATOM 780 C C . LYS A 1 97 ? 4.330 8.847 20.448 1.00 60.81 97 LYS A C 1
ATOM 782 O O . LYS A 1 97 ? 3.366 9.508 20.803 1.00 60.81 97 LYS A O 1
ATOM 787 N N . ASP A 1 98 ? 4.215 7.597 20.004 1.00 68.19 98 ASP A N 1
ATOM 788 C CA . ASP A 1 98 ? 2.926 6.898 19.904 1.00 68.19 98 ASP A CA 1
ATOM 789 C C . ASP A 1 98 ? 3.048 5.420 20.300 1.00 68.19 98 ASP A C 1
ATOM 791 O O . ASP A 1 98 ? 4.105 4.825 20.127 1.00 68.19 98 ASP A O 1
ATOM 795 N N . ASP A 1 99 ? 1.961 4.832 20.810 1.00 82.38 99 ASP A N 1
ATOM 796 C CA . ASP A 1 99 ? 1.867 3.405 21.154 1.00 82.38 99 ASP A CA 1
ATOM 797 C C . ASP A 1 99 ? 1.545 2.562 19.897 1.00 82.38 99 ASP A C 1
ATOM 799 O O . ASP A 1 99 ? 0.447 2.700 19.332 1.00 82.38 99 ASP A O 1
ATOM 803 N N . PRO A 1 100 ? 2.446 1.659 19.456 1.00 83.50 100 PRO A N 1
ATOM 804 C CA . PRO A 1 100 ? 2.215 0.798 18.296 1.00 83.50 100 PRO A CA 1
ATOM 805 C C . PRO A 1 100 ? 0.973 -0.087 18.437 1.00 83.50 100 PRO A C 1
ATOM 807 O O . PRO A 1 100 ? 0.280 -0.340 17.450 1.00 83.50 100 PRO A O 1
ATOM 810 N N . ASN A 1 101 ? 0.648 -0.525 19.658 1.00 87.38 101 ASN A N 1
ATOM 811 C CA . ASN A 1 101 ? -0.522 -1.363 19.913 1.00 87.38 101 ASN A CA 1
ATOM 812 C C . ASN A 1 101 ? -1.814 -0.579 19.705 1.00 87.38 101 ASN A C 1
ATOM 814 O O . ASN A 1 101 ? -2.773 -1.102 19.135 1.00 87.38 101 ASN A O 1
ATOM 818 N N . LYS A 1 102 ? -1.820 0.697 20.103 1.00 88.38 102 LYS A N 1
ATOM 819 C CA . LYS A 1 102 ? -2.938 1.606 19.858 1.00 88.38 102 LYS A CA 1
ATOM 820 C C . LYS A 1 102 ? -3.140 1.842 18.362 1.00 88.38 102 LYS A C 1
ATOM 822 O O . LYS A 1 102 ? -4.264 1.697 17.889 1.00 88.38 102 LYS A O 1
ATOM 827 N N . LYS A 1 103 ? -2.072 2.122 17.603 1.00 88.50 103 LYS A N 1
ATOM 828 C CA . LYS A 1 103 ? -2.166 2.275 16.137 1.00 88.50 103 LYS A CA 1
ATOM 829 C C . LYS A 1 103 ? -2.664 0.997 15.458 1.00 88.50 103 LYS A C 1
ATOM 831 O O . LYS A 1 103 ? -3.524 1.068 14.586 1.00 88.50 103 LYS A O 1
ATOM 836 N N . LEU A 1 104 ? -2.178 -0.168 15.889 1.00 90.81 104 LEU A N 1
ATOM 837 C CA . LEU A 1 104 ? -2.643 -1.455 15.375 1.00 90.81 104 LEU A CA 1
ATOM 838 C C . LEU A 1 104 ? -4.121 -1.709 15.711 1.00 90.81 104 LEU A C 1
ATOM 840 O O . LEU A 1 104 ? -4.845 -2.256 14.882 1.00 90.81 104 LEU A O 1
ATOM 844 N N . SER A 1 105 ? -4.586 -1.307 16.899 1.00 91.12 105 SER A N 1
ATOM 845 C CA . SER A 1 105 ? -6.005 -1.382 17.271 1.00 91.12 105 SER A CA 1
ATOM 846 C C . SER A 1 105 ? -6.870 -0.522 16.353 1.00 91.12 105 SER A C 1
ATOM 848 O O . SER A 1 105 ? -7.817 -1.037 15.765 1.00 91.12 105 SER A O 1
ATOM 850 N N . THR A 1 106 ? -6.499 0.746 16.148 1.00 90.62 106 THR A N 1
ATOM 851 C CA . THR A 1 106 ? -7.200 1.644 15.217 1.00 90.62 106 THR A CA 1
ATOM 852 C C . THR A 1 106 ? -7.224 1.073 13.802 1.00 90.62 106 THR A C 1
ATOM 854 O O . THR A 1 106 ? -8.255 1.102 13.143 1.00 90.62 106 THR A O 1
ATOM 857 N N . LEU A 1 107 ? -6.127 0.466 13.349 1.00 92.81 107 LEU A N 1
ATOM 858 C CA . LEU A 1 107 ? -6.077 -0.155 12.030 1.00 92.81 107 LEU A CA 1
ATOM 859 C C . LEU A 1 107 ? -7.042 -1.350 11.916 1.00 92.81 107 LEU A C 1
ATOM 861 O O . LEU A 1 107 ? -7.738 -1.492 10.914 1.00 92.81 107 LEU A O 1
ATOM 865 N N . ARG A 1 108 ? -7.143 -2.196 12.950 1.00 93.50 108 ARG A N 1
ATOM 866 C CA . ARG A 1 108 ? -8.128 -3.296 12.988 1.00 93.50 108 ARG A CA 1
ATOM 867 C C . ARG A 1 108 ? -9.564 -2.779 12.928 1.00 93.50 108 ARG A C 1
ATOM 869 O O . ARG A 1 108 ? -10.392 -3.414 12.281 1.00 93.50 108 ARG A O 1
ATOM 876 N N . GLU A 1 109 ? -9.845 -1.655 13.582 1.00 92.81 109 GLU A N 1
ATOM 877 C CA . GLU A 1 109 ? -11.148 -0.984 13.531 1.00 92.81 109 GLU A CA 1
ATOM 878 C C . GLU A 1 109 ? -11.444 -0.444 12.125 1.00 92.81 109 GLU A C 1
ATOM 880 O O . GLU A 1 109 ? -12.525 -0.710 11.603 1.00 92.81 109 GLU A O 1
ATOM 885 N N . THR A 1 110 ? -10.476 0.208 11.466 1.00 91.88 110 THR A N 1
ATOM 886 C CA . THR A 1 110 ? -10.609 0.704 10.081 1.00 91.88 110 THR A CA 1
ATOM 887 C C . THR A 1 110 ? -10.983 -0.410 9.099 1.00 91.88 110 THR A C 1
ATOM 889 O O . THR A 1 110 ? -11.832 -0.218 8.231 1.00 91.88 110 THR A O 1
ATOM 892 N N . PHE A 1 111 ? -10.392 -1.599 9.248 1.00 93.25 111 PHE A N 1
ATOM 893 C CA . PHE A 1 111 ? -10.707 -2.765 8.414 1.00 93.25 111 PHE A CA 1
ATOM 894 C C . PHE A 1 111 ? -11.911 -3.584 8.916 1.00 93.25 111 PHE A C 1
ATOM 896 O O . PHE A 1 111 ? -12.314 -4.553 8.274 1.00 93.25 111 PHE A O 1
ATOM 903 N N . GLY A 1 112 ? -12.487 -3.235 10.067 1.00 92.94 112 GLY A N 1
ATOM 904 C CA . GLY A 1 112 ? -13.634 -3.907 10.684 1.00 92.94 112 GLY A CA 1
ATOM 905 C C . GLY A 1 112 ? -13.327 -5.244 11.371 1.00 92.94 112 GLY A C 1
ATOM 906 O O . GLY A 1 112 ? -14.130 -5.714 12.174 1.00 92.94 112 GLY A O 1
ATOM 907 N N . SER A 1 113 ? -12.183 -5.878 11.096 1.00 93.38 113 SER A N 1
ATOM 908 C CA . SER A 1 113 ? -11.724 -7.068 11.820 1.00 93.38 113 SER A CA 1
ATOM 909 C C . SER A 1 113 ? -10.221 -7.298 11.665 1.00 93.38 113 SER A C 1
ATOM 911 O O . SER A 1 113 ? -9.587 -6.840 10.713 1.00 93.38 113 SER A O 1
ATOM 913 N N . ALA A 1 114 ? -9.646 -8.091 12.574 1.00 94.44 114 ALA A N 1
ATOM 914 C CA . ALA A 1 114 ? -8.259 -8.537 12.454 1.00 94.44 114 ALA A CA 1
ATOM 915 C C . ALA A 1 114 ? -8.021 -9.388 11.194 1.00 94.44 114 ALA A C 1
ATOM 917 O O . ALA A 1 114 ? -6.956 -9.292 10.590 1.00 94.44 114 ALA A O 1
ATOM 918 N N . GLN A 1 115 ? -9.012 -10.186 10.780 1.00 95.69 115 GLN A N 1
ATOM 919 C CA . GLN A 1 115 ? -8.923 -10.995 9.566 1.00 95.69 115 GLN A CA 1
ATOM 920 C C . GLN A 1 115 ? -8.906 -10.120 8.310 1.00 95.69 115 GLN A C 1
ATOM 922 O O . GLN A 1 115 ? -8.029 -10.290 7.474 1.00 95.69 115 GLN A O 1
ATOM 927 N N . ALA A 1 116 ? -9.802 -9.135 8.215 1.00 94.81 116 ALA A N 1
ATOM 928 C CA . ALA A 1 116 ? -9.837 -8.210 7.083 1.00 94.81 116 ALA A CA 1
ATOM 929 C C . ALA A 1 116 ? -8.543 -7.386 6.964 1.00 94.81 116 ALA A C 1
ATOM 931 O O . ALA A 1 116 ? -8.042 -7.179 5.860 1.00 94.81 116 ALA A O 1
ATOM 932 N N . LEU A 1 117 ? -7.959 -6.974 8.095 1.00 96.31 117 LEU A N 1
ATOM 933 C CA . LEU A 1 117 ? -6.636 -6.349 8.114 1.00 96.31 117 LEU A CA 1
ATOM 934 C C . LEU A 1 117 ? -5.547 -7.305 7.601 1.00 96.31 117 LEU A C 1
ATOM 936 O O . LEU A 1 117 ? -4.715 -6.912 6.785 1.00 96.31 117 LEU A O 1
ATOM 940 N N . ALA A 1 118 ? -5.542 -8.559 8.060 1.00 96.56 118 ALA A N 1
ATOM 941 C CA . ALA A 1 118 ? -4.576 -9.556 7.604 1.00 96.56 118 ALA A CA 1
ATOM 942 C C . ALA A 1 118 ? -4.716 -9.840 6.098 1.00 96.56 118 ALA A C 1
ATOM 944 O O . ALA A 1 118 ? -3.711 -9.919 5.394 1.00 96.56 118 ALA A O 1
ATOM 945 N N . ASP A 1 119 ? -5.945 -9.920 5.590 1.00 97.00 119 ASP A N 1
ATOM 946 C CA . ASP A 1 119 ? -6.229 -10.090 4.167 1.00 97.00 119 ASP A CA 1
ATOM 947 C C . ASP A 1 119 ? -5.752 -8.891 3.342 1.00 97.00 119 ASP A C 1
ATOM 949 O O . ASP A 1 119 ? -5.144 -9.078 2.288 1.00 97.00 119 ASP A O 1
ATOM 953 N N . ALA A 1 120 ? -5.949 -7.664 3.832 1.00 96.94 120 ALA A N 1
ATOM 954 C CA . ALA A 1 120 ? -5.448 -6.463 3.172 1.00 96.94 120 ALA A CA 1
ATOM 955 C C . ALA A 1 120 ? -3.916 -6.391 3.164 1.00 96.94 120 ALA A C 1
ATOM 957 O O . ALA A 1 120 ? -3.308 -6.082 2.138 1.00 96.94 120 ALA A O 1
ATOM 958 N N . HIS A 1 121 ? -3.283 -6.739 4.287 1.00 97.12 121 HIS A N 1
ATOM 959 C CA . HIS A 1 121 ? -1.832 -6.854 4.374 1.00 97.12 121 HIS A CA 1
ATOM 960 C C . HIS A 1 121 ? -1.293 -7.894 3.391 1.00 97.12 121 HIS A C 1
ATOM 962 O O . HIS A 1 121 ? -0.350 -7.605 2.659 1.00 97.12 121 HIS A O 1
ATOM 968 N N . ARG A 1 122 ? -1.910 -9.079 3.339 1.00 98.06 122 ARG A N 1
ATOM 969 C CA . ARG A 1 122 ? -1.547 -10.136 2.392 1.00 98.06 122 ARG A CA 1
ATOM 970 C C . ARG A 1 122 ? -1.705 -9.671 0.949 1.00 98.06 122 ARG A C 1
ATOM 972 O O . ARG A 1 122 ? -0.773 -9.841 0.175 1.00 98.06 122 ARG A O 1
ATOM 979 N N . ASN A 1 123 ? -2.831 -9.044 0.600 1.00 98.12 123 ASN A N 1
ATOM 980 C CA . ASN A 1 123 ? -3.044 -8.495 -0.739 1.00 98.12 123 ASN A CA 1
ATOM 981 C C . ASN A 1 123 ? -1.919 -7.528 -1.136 1.00 98.12 123 ASN A C 1
ATOM 983 O O . ASN A 1 123 ? -1.362 -7.634 -2.228 1.00 98.12 123 ASN A O 1
ATOM 987 N N . PHE A 1 124 ? -1.564 -6.605 -0.240 1.00 97.81 124 PHE A N 1
ATOM 988 C CA . PHE A 1 124 ? -0.470 -5.674 -0.483 1.00 97.81 124 PHE A CA 1
ATOM 989 C C . PHE A 1 124 ? 0.864 -6.402 -0.690 1.00 97.81 124 PHE A C 1
ATOM 991 O O . PHE A 1 124 ? 1.510 -6.187 -1.708 1.00 97.81 124 PHE A O 1
ATOM 998 N N . SER A 1 125 ? 1.248 -7.300 0.220 1.00 97.25 125 SER A N 1
ATOM 999 C CA . SER A 1 125 ? 2.519 -8.032 0.136 1.00 97.25 125 SER A CA 1
ATOM 1000 C C . SER A 1 125 ? 2.614 -8.915 -1.115 1.00 97.25 125 SER A C 1
ATOM 1002 O O . SER A 1 125 ? 3.641 -8.916 -1.784 1.00 97.25 125 SER A O 1
ATOM 1004 N N . GLU A 1 126 ? 1.535 -9.612 -1.487 1.00 98.00 126 GLU A N 1
ATOM 1005 C CA . GLU A 1 126 ? 1.466 -10.368 -2.746 1.00 98.00 126 GLU A CA 1
ATOM 1006 C C . GLU A 1 126 ? 1.606 -9.457 -3.972 1.00 98.00 126 GLU A C 1
ATOM 1008 O O . GLU A 1 126 ? 2.178 -9.863 -4.978 1.00 98.00 126 GLU A O 1
ATOM 1013 N N . SER A 1 127 ? 1.080 -8.231 -3.900 1.00 98.00 127 SER A N 1
ATOM 1014 C CA . SER A 1 127 ? 1.196 -7.253 -4.986 1.00 98.00 127 SER A CA 1
ATOM 1015 C C . SER A 1 127 ? 2.622 -6.727 -5.127 1.00 98.00 127 SER A C 1
ATOM 1017 O O . SER A 1 127 ? 3.091 -6.593 -6.251 1.00 98.00 127 SER A O 1
ATOM 1019 N N . VAL A 1 128 ? 3.319 -6.475 -4.012 1.00 96.62 128 VAL A N 1
ATOM 1020 C CA . VAL A 1 128 ? 4.748 -6.118 -4.018 1.00 96.62 128 VAL A CA 1
ATOM 1021 C C . VAL A 1 128 ? 5.555 -7.226 -4.684 1.00 96.62 128 VAL A C 1
ATOM 1023 O O . VAL A 1 128 ? 6.227 -6.963 -5.675 1.00 96.62 128 VAL A O 1
ATOM 1026 N N . LEU A 1 129 ? 5.415 -8.467 -4.212 1.00 95.81 129 LEU A N 1
ATOM 1027 C CA . LEU A 1 129 ? 6.162 -9.601 -4.756 1.00 95.81 129 LEU A CA 1
ATOM 1028 C C . LEU A 1 129 ? 5.909 -9.787 -6.259 1.00 95.81 129 LEU A C 1
ATOM 1030 O O . LEU A 1 129 ? 6.856 -9.829 -7.037 1.00 95.81 129 LEU A O 1
ATOM 1034 N N . ALA A 1 130 ? 4.641 -9.814 -6.680 1.00 96.44 130 ALA A N 1
ATOM 1035 C CA . ALA A 1 130 ? 4.289 -9.981 -8.089 1.00 96.44 130 ALA A CA 1
ATOM 1036 C C . ALA A 1 130 ? 4.853 -8.855 -8.977 1.00 96.44 130 ALA A C 1
ATOM 1038 O O . ALA A 1 130 ? 5.247 -9.095 -10.118 1.00 96.44 130 ALA A O 1
ATOM 1039 N N . CYS A 1 131 ? 4.902 -7.622 -8.466 1.00 96.50 131 CYS A N 1
ATOM 1040 C CA . CYS A 1 131 ? 5.472 -6.494 -9.194 1.00 96.50 131 CYS A CA 1
ATOM 1041 C C . CYS A 1 131 ? 6.995 -6.567 -9.279 1.00 96.50 131 CYS A C 1
ATOM 1043 O O . CYS A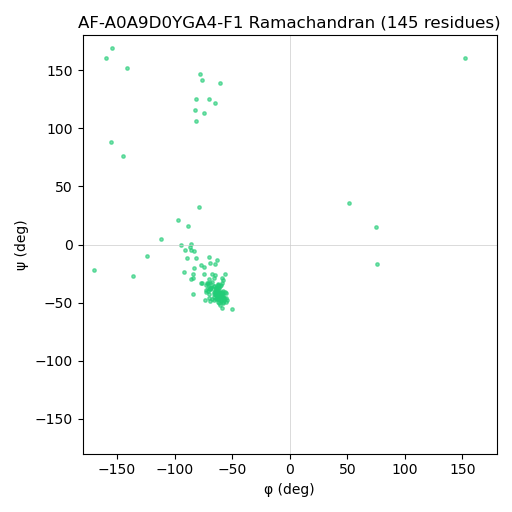 1 131 ? 7.543 -6.329 -10.350 1.00 96.50 131 CYS A O 1
ATOM 1045 N N . PHE A 1 132 ? 7.673 -6.958 -8.202 1.00 94.19 132 PHE A N 1
ATOM 1046 C CA . PHE A 1 132 ? 9.119 -7.165 -8.217 1.00 94.19 132 PHE A CA 1
ATOM 1047 C C . PHE A 1 132 ? 9.499 -8.275 -9.200 1.00 94.19 132 PHE A C 1
ATOM 1049 O O . PHE A 1 132 ? 10.355 -8.059 -10.054 1.00 94.19 132 PHE A O 1
ATOM 1056 N N . GLU A 1 133 ? 8.807 -9.417 -9.169 1.00 93.50 133 GLU A N 1
ATOM 1057 C CA . GLU A 1 133 ? 9.000 -10.514 -10.127 1.00 93.50 133 GLU A CA 1
ATOM 1058 C C . GLU A 1 133 ? 8.782 -10.046 -11.574 1.00 93.50 133 GLU A C 1
ATOM 1060 O O . GLU A 1 133 ? 9.587 -10.324 -12.465 1.00 93.50 133 GLU A O 1
ATOM 1065 N N . SER A 1 134 ? 7.706 -9.297 -11.829 1.00 93.31 134 SER A N 1
ATOM 1066 C CA . SER A 1 134 ? 7.389 -8.826 -13.178 1.00 93.31 134 SER A CA 1
ATOM 1067 C C . SER A 1 134 ? 8.340 -7.746 -13.693 1.00 93.31 134 SER A C 1
ATOM 1069 O O . SER A 1 134 ? 8.531 -7.669 -14.903 1.00 93.31 134 SER A O 1
ATOM 1071 N N . LEU A 1 135 ? 8.872 -6.876 -12.836 1.00 92.56 135 LEU A N 1
ATOM 1072 C CA . LEU A 1 135 ? 9.753 -5.785 -13.256 1.00 92.56 135 LEU A CA 1
ATOM 1073 C C . LEU A 1 135 ? 11.198 -6.256 -13.398 1.00 92.56 135 LEU A C 1
ATOM 1075 O O . LEU A 1 135 ? 11.821 -5.971 -14.416 1.00 92.56 135 LEU A O 1
ATOM 1079 N N . T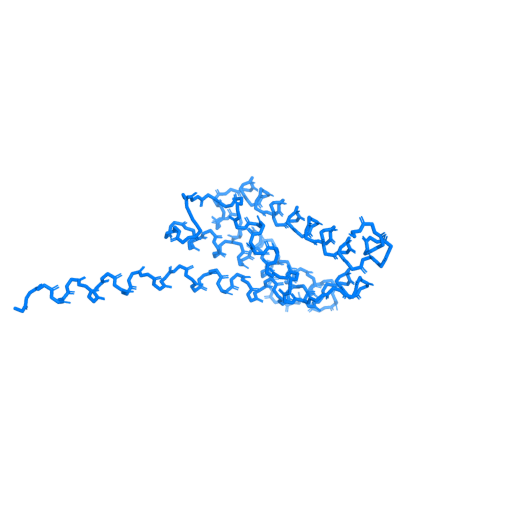HR A 1 136 ? 11.688 -7.072 -12.463 1.00 89.06 136 THR A N 1
ATOM 1080 C CA . THR A 1 136 ? 13.034 -7.665 -12.561 1.00 89.06 136 THR A CA 1
ATOM 1081 C C . THR A 1 136 ? 13.175 -8.561 -13.795 1.00 89.06 136 THR A C 1
ATOM 1083 O O . THR A 1 136 ? 14.178 -8.483 -14.502 1.00 89.06 136 THR A O 1
ATOM 1086 N N . SER A 1 137 ? 12.144 -9.350 -14.124 1.00 83.75 137 SER A N 1
ATOM 1087 C CA . SER A 1 137 ? 12.131 -10.198 -15.328 1.00 83.75 137 SER A CA 1
ATOM 1088 C C . SER A 1 137 ? 12.090 -9.424 -16.651 1.00 83.75 137 SER A C 1
ATOM 1090 O O . SER A 1 137 ? 12.543 -9.950 -17.669 1.00 83.75 137 SER A O 1
ATOM 1092 N N . LYS A 1 138 ? 11.566 -8.190 -16.660 1.00 74.19 138 LYS A N 1
ATOM 1093 C CA . LYS A 1 138 ? 11.636 -7.290 -17.826 1.00 74.19 138 LYS A CA 1
ATOM 1094 C C . LYS A 1 138 ? 13.014 -6.658 -17.990 1.00 74.19 138 LYS A C 1
ATOM 1096 O O . LYS A 1 138 ? 13.415 -6.388 -19.112 1.00 74.19 138 LYS A O 1
ATOM 1101 N N . THR A 1 139 ? 13.706 -6.389 -16.885 1.00 67.69 139 THR A N 1
ATOM 1102 C CA . THR A 1 139 ? 15.038 -5.766 -16.890 1.00 67.69 139 THR A CA 1
ATOM 1103 C C . THR A 1 139 ? 16.180 -6.758 -17.115 1.00 67.69 139 THR A C 1
ATOM 1105 O O . THR A 1 139 ? 17.325 -6.332 -17.233 1.00 67.69 139 THR A O 1
ATOM 1108 N N . ASP A 1 140 ? 15.894 -8.064 -17.171 1.00 63.59 140 ASP A N 1
ATOM 1109 C CA . ASP A 1 140 ? 16.892 -9.100 -17.445 1.00 63.59 140 ASP A CA 1
ATOM 1110 C C . ASP A 1 140 ? 17.294 -9.099 -18.941 1.00 63.59 140 ASP A C 1
ATOM 1112 O O . ASP A 1 140 ? 16.474 -9.448 -19.801 1.00 63.59 140 ASP A O 1
ATOM 1116 N N . PRO A 1 141 ? 18.548 -8.735 -19.282 1.00 58.31 141 PRO A N 1
ATOM 1117 C CA . PRO A 1 141 ? 19.016 -8.658 -20.666 1.00 58.31 141 PRO A CA 1
ATOM 1118 C C . PRO A 1 141 ? 19.056 -10.016 -21.387 1.00 58.31 141 PRO A C 1
ATOM 1120 O O . PRO A 1 141 ? 19.110 -10.046 -22.620 1.00 58.31 141 PRO A O 1
ATOM 1123 N N . ASP A 1 142 ? 19.014 -11.145 -20.671 1.00 59.59 142 ASP A N 1
ATOM 1124 C CA . ASP A 1 142 ? 18.921 -12.467 -21.302 1.00 59.59 142 ASP A CA 1
ATOM 1125 C C . ASP A 1 142 ? 17.496 -12.779 -21.802 1.00 59.59 142 ASP A C 1
ATOM 1127 O O . ASP A 1 142 ? 17.324 -13.616 -22.692 1.00 59.59 142 ASP A O 1
ATOM 1131 N N . ASN A 1 143 ? 16.481 -12.053 -21.319 1.00 53.69 143 ASN A N 1
ATOM 1132 C CA . ASN A 1 143 ? 15.091 -12.186 -21.759 1.00 53.69 143 ASN A CA 1
ATOM 1133 C C . ASN A 1 143 ? 14.795 -11.365 -23.035 1.00 53.69 143 ASN A C 1
ATOM 1135 O O . ASN A 1 143 ? 13.941 -11.748 -23.834 1.00 53.69 143 ASN A O 1
ATOM 1139 N N . GLU A 1 144 ? 15.554 -10.291 -23.297 1.00 51.03 144 GLU A N 1
ATOM 1140 C CA . GLU A 1 144 ? 15.495 -9.534 -24.564 1.00 51.03 144 GLU A CA 1
ATOM 1141 C C . GLU A 1 144 ? 16.047 -10.319 -25.769 1.00 51.03 144 GLU A C 1
ATOM 1143 O O . GLU A 1 144 ? 15.783 -9.962 -26.913 1.00 51.03 144 GLU A O 1
ATOM 1148 N N . ARG A 1 145 ? 16.796 -11.409 -25.546 1.00 46.56 145 ARG A N 1
ATOM 1149 C CA . ARG A 1 145 ? 17.350 -12.263 -26.617 1.00 46.56 145 ARG A CA 1
ATOM 1150 C C . ARG A 1 145 ? 16.401 -13.363 -27.106 1.00 46.56 145 ARG A C 1
ATOM 1152 O O . ARG A 1 145 ? 16.777 -14.123 -28.000 1.00 46.56 145 ARG A O 1
ATOM 1159 N N . LEU A 1 146 ? 15.213 -13.481 -26.513 1.00 50.12 146 LEU A N 1
ATOM 1160 C CA . LEU A 1 146 ? 14.210 -14.505 -26.838 1.00 50.12 146 LEU A CA 1
ATOM 1161 C C . LEU A 1 146 ? 12.940 -13.941 -27.506 1.00 50.12 146 LEU A C 1
ATOM 1163 O O . LEU A 1 146 ? 12.014 -14.709 -27.776 1.00 50.12 146 LEU A O 1
ATOM 1167 N N . LEU A 1 147 ? 12.910 -12.636 -27.800 1.00 41.56 147 LEU A N 1
ATOM 1168 C CA . LEU A 1 147 ? 11.888 -11.957 -28.611 1.00 41.56 147 LEU A CA 1
ATOM 1169 C C . LEU A 1 147 ? 12.465 -11.535 -29.969 1.00 41.56 147 LEU A C 1
ATOM 1171 O O . LEU A 1 147 ? 11.667 -11.487 -30.933 1.00 41.56 147 LEU A O 1
#

Mean predicted aligned error: 8.75 Å